Protein AF-A0A8T1SIV8-F1 (afdb_monomer_lite)

Secondary structure (DSSP, 8-state):
-HHHHHHHHHHHHHHHHHHHHHHHHHHHHT-SSHHHHHHHHHHHGGGGGSHHHHHHHTTHHHHHHHHHHHHHHHHHHHHHHHHHHHHHHSS----TT--HHHHHHHHHHHHHHHHHHHHHHHTT---GGGGSTTT-

Radius of gyration: 21.89 Å; chains: 1; bounding box: 52×27×65 Å

Structure (mmCIF, N/CA/C/O backbone):
data_AF-A0A8T1SIV8-F1
#
_entry.id   AF-A0A8T1SIV8-F1
#
loop_
_atom_site.group_PDB
_atom_site.id
_atom_site.type_symbol
_atom_site.label_atom_id
_atom_site.label_alt_id
_atom_site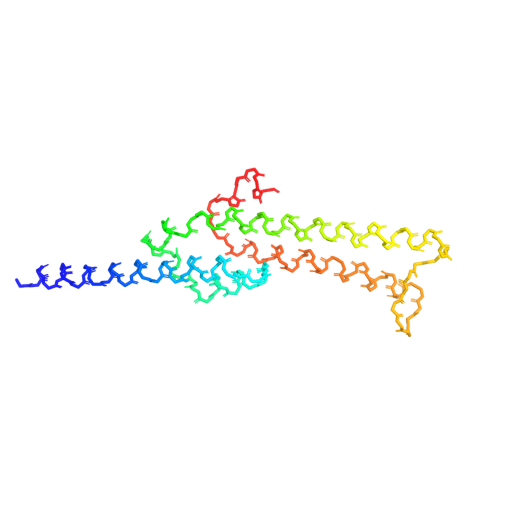.label_comp_id
_atom_site.label_asym_id
_atom_site.label_entity_id
_atom_site.label_seq_id
_atom_site.pdbx_PDB_ins_code
_atom_site.Cartn_x
_atom_site.Cartn_y
_atom_site.Cartn_z
_atom_site.occupancy
_atom_site.B_iso_or_equiv
_atom_site.auth_seq_id
_atom_site.auth_comp_id
_atom_site.auth_asym_id
_atom_site.auth_atom_id
_atom_site.pdbx_PDB_model_num
ATOM 1 N N . GLU A 1 1 ? -29.180 -7.607 36.570 1.00 86.19 1 GLU A N 1
ATOM 2 C CA . GLU A 1 1 ? -28.070 -8.563 36.382 1.00 86.19 1 GLU A CA 1
ATOM 3 C C . GLU A 1 1 ? -27.620 -8.556 34.926 1.00 86.19 1 GLU A C 1
ATOM 5 O O . GLU A 1 1 ? -26.661 -7.860 34.646 1.00 86.19 1 GLU A O 1
ATOM 10 N N . PHE A 1 2 ? -28.401 -9.100 33.982 1.00 95.25 2 PHE A N 1
ATOM 11 C CA . PHE A 1 2 ? -28.050 -9.104 32.548 1.00 95.25 2 PHE A CA 1
ATOM 12 C C . PHE A 1 2 ? -27.631 -7.742 31.962 1.00 95.25 2 PHE A C 1
ATOM 14 O O . PHE A 1 2 ? -26.636 -7.663 31.253 1.00 95.25 2 PHE A O 1
ATOM 21 N N . GLU A 1 3 ? -28.362 -6.658 32.249 1.00 96.12 3 GLU A N 1
ATOM 22 C CA . GLU A 1 3 ? -28.010 -5.320 31.738 1.00 96.12 3 GLU A CA 1
ATOM 23 C C . GLU A 1 3 ? -26.652 -4.826 32.251 1.00 96.12 3 GLU A C 1
ATOM 25 O O . GLU A 1 3 ? -25.902 -4.191 31.510 1.00 96.12 3 GLU A O 1
ATOM 30 N N . HIS A 1 4 ? -26.330 -5.147 33.506 1.00 95.88 4 HIS A N 1
ATOM 31 C CA . HIS A 1 4 ? -25.056 -4.792 34.118 1.00 95.88 4 HIS A CA 1
ATOM 32 C C . HIS A 1 4 ? -23.923 -5.608 33.492 1.00 95.88 4 HIS A C 1
ATOM 34 O O . HIS A 1 4 ? -22.968 -5.023 32.989 1.00 95.88 4 HIS A O 1
ATOM 40 N N . ASP A 1 5 ? -24.089 -6.928 33.391 1.00 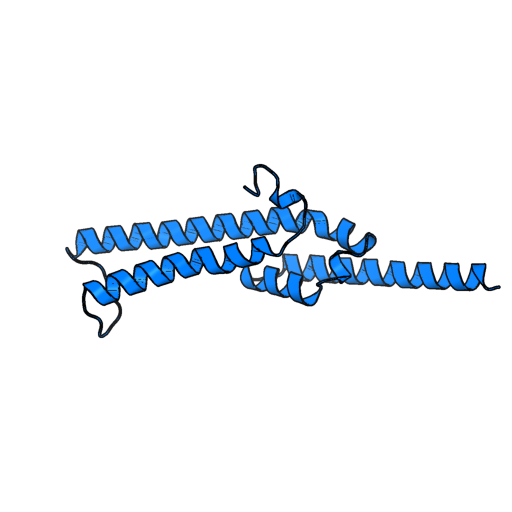97.12 5 ASP A N 1
ATOM 41 C CA . ASP A 1 5 ? -23.094 -7.811 32.774 1.00 97.12 5 ASP A CA 1
ATOM 42 C C . ASP A 1 5 ? -22.857 -7.462 31.296 1.00 97.12 5 ASP A C 1
ATOM 44 O O . ASP A 1 5 ? -21.722 -7.459 30.813 1.00 97.12 5 ASP A O 1
ATOM 48 N N . ALA A 1 6 ? -23.922 -7.116 30.565 1.00 97.06 6 ALA A N 1
ATOM 49 C CA . ALA A 1 6 ? -23.838 -6.678 29.176 1.00 97.06 6 ALA A CA 1
ATOM 50 C C . ALA A 1 6 ? -23.108 -5.334 29.036 1.00 97.06 6 ALA A C 1
ATOM 52 O O . ALA A 1 6 ? -22.351 -5.148 28.080 1.00 97.06 6 ALA A O 1
ATOM 53 N N . SER A 1 7 ? -23.321 -4.400 29.967 1.00 96.75 7 SER A N 1
ATOM 54 C CA . SER A 1 7 ? -22.591 -3.129 30.013 1.00 96.75 7 SER A CA 1
ATOM 55 C C . SER A 1 7 ? -21.102 -3.355 30.280 1.00 96.75 7 SER A C 1
ATOM 57 O O . SER A 1 7 ? -20.260 -2.854 29.534 1.00 96.75 7 SER A O 1
ATOM 59 N N . ASP A 1 8 ? -20.772 -4.168 31.281 1.00 97.62 8 ASP A N 1
ATOM 60 C CA . ASP A 1 8 ? -19.393 -4.490 31.650 1.00 97.62 8 ASP A CA 1
ATOM 61 C C . ASP A 1 8 ? -18.654 -5.207 30.512 1.00 97.62 8 ASP A C 1
ATOM 63 O O . ASP A 1 8 ? -17.488 -4.921 30.225 1.00 97.62 8 ASP A O 1
ATOM 67 N N . PHE A 1 9 ? -19.334 -6.123 29.816 1.00 97.62 9 PHE A N 1
ATOM 68 C CA . PHE A 1 9 ? -18.790 -6.776 28.630 1.00 97.62 9 PHE A CA 1
ATOM 69 C C . PHE A 1 9 ? -18.515 -5.770 27.507 1.00 97.62 9 PHE A C 1
ATOM 71 O O . PHE A 1 9 ? -17.412 -5.761 26.959 1.00 97.62 9 PHE A O 1
ATOM 78 N N . LYS A 1 10 ? -19.474 -4.889 27.189 1.00 96.00 10 LYS A N 1
ATOM 79 C CA . LYS A 1 10 ? -19.292 -3.847 26.164 1.00 96.00 10 LYS A CA 1
ATOM 80 C C . LYS A 1 10 ? -18.107 -2.942 26.482 1.00 96.00 10 LYS A C 1
ATOM 82 O O . LYS A 1 10 ? -17.305 -2.678 25.592 1.00 96.00 10 LYS A O 1
ATOM 87 N N . GLN A 1 11 ? -17.951 -2.537 27.741 1.00 96.69 11 GLN A N 1
ATOM 88 C CA . GLN A 1 11 ? -16.827 -1.708 28.168 1.00 96.69 11 GLN A CA 1
ATOM 89 C C . GLN A 1 11 ? -15.478 -2.411 27.951 1.00 96.69 11 GLN A C 1
ATOM 91 O O . GLN A 1 11 ? -14.536 -1.794 27.456 1.00 96.69 11 GLN A O 1
ATOM 96 N N . LYS A 1 12 ? -15.384 -3.710 28.266 1.00 97.38 12 LYS A N 1
ATOM 97 C CA . LYS A 1 12 ? -14.169 -4.509 28.023 1.00 97.38 12 LYS A CA 1
ATOM 98 C C . LYS A 1 12 ? -13.870 -4.680 26.534 1.00 97.38 12 LYS A C 1
ATOM 100 O O . LYS A 1 12 ? -12.711 -4.623 26.131 1.00 97.38 12 LYS A O 1
ATOM 105 N N . VAL A 1 13 ? -14.902 -4.890 25.717 1.00 96.56 13 VAL A N 1
ATOM 106 C CA . VAL A 1 13 ? -14.758 -4.993 24.258 1.00 96.56 13 VAL A CA 1
ATOM 107 C C . VAL A 1 13 ? -14.267 -3.674 23.666 1.00 96.56 13 VAL A C 1
ATOM 109 O O . VAL A 1 13 ? -13.353 -3.680 22.847 1.00 96.56 13 VAL A O 1
ATOM 112 N N . GLU A 1 14 ? -14.824 -2.548 24.107 1.00 96.19 14 GLU A N 1
ATOM 113 C CA . GLU A 1 14 ? -14.409 -1.224 23.648 1.00 96.19 14 GLU A CA 1
ATOM 114 C C . GLU A 1 14 ? -12.965 -0.894 24.055 1.00 96.19 14 GLU A C 1
ATOM 116 O O . GLU A 1 14 ? -12.204 -0.375 23.241 1.00 96.19 14 GLU A O 1
ATOM 121 N N . ASP A 1 15 ? -12.548 -1.236 25.279 1.00 97.25 15 ASP A N 1
ATOM 122 C CA . ASP A 1 15 ? -11.147 -1.095 25.702 1.00 97.25 15 ASP A CA 1
ATOM 123 C C . ASP A 1 15 ? -10.195 -1.897 24.800 1.00 97.25 15 ASP A C 1
ATOM 125 O O . ASP A 1 15 ? -9.169 -1.386 24.343 1.00 97.25 15 ASP A O 1
ATOM 129 N N . MET A 1 16 ? -10.567 -3.136 24.471 1.00 96.69 16 MET A N 1
ATOM 130 C CA . MET A 1 16 ? -9.785 -3.978 23.569 1.00 96.69 16 MET A CA 1
ATOM 131 C C . MET A 1 16 ? -9.708 -3.396 22.152 1.00 96.69 16 MET A C 1
ATOM 133 O O . MET A 1 16 ? -8.634 -3.418 21.551 1.00 96.69 16 MET A O 1
ATOM 137 N N . ASP A 1 17 ? -10.796 -2.818 21.645 1.00 97.00 17 ASP A N 1
ATOM 138 C CA . ASP A 1 17 ? -10.810 -2.147 20.342 1.00 97.00 17 ASP A CA 1
ATOM 139 C C . ASP A 1 17 ? -9.890 -0.934 20.311 1.00 97.00 17 ASP A C 1
ATOM 141 O O . ASP A 1 17 ? -9.126 -0.775 19.362 1.00 97.00 17 ASP A O 1
ATOM 145 N N . ARG A 1 18 ? -9.888 -0.112 21.365 1.00 96.50 18 ARG A N 1
ATOM 146 C CA . ARG A 1 18 ? -8.951 1.017 21.464 1.00 96.50 18 ARG A CA 1
ATOM 147 C C . ARG A 1 18 ? -7.505 0.535 21.440 1.00 96.50 18 ARG A C 1
ATOM 149 O O . ARG A 1 18 ? -6.678 1.119 20.748 1.00 96.50 18 ARG A O 1
ATOM 156 N N . ARG A 1 19 ? -7.197 -0.552 22.153 1.00 97.19 19 ARG A N 1
ATOM 157 C CA . ARG A 1 19 ? -5.850 -1.143 22.161 1.00 97.19 19 ARG A CA 1
ATOM 158 C C . ARG A 1 19 ? -5.450 -1.669 20.783 1.00 97.19 19 ARG A C 1
ATOM 160 O O . ARG A 1 19 ? -4.319 -1.439 20.368 1.00 97.19 19 ARG A O 1
ATOM 167 N N . LEU A 1 20 ? -6.362 -2.332 20.070 1.00 96.81 20 LEU A N 1
ATOM 168 C CA . LEU A 1 20 ? -6.133 -2.778 18.692 1.00 96.81 20 LEU A CA 1
ATOM 169 C C . LEU A 1 20 ? -5.927 -1.599 17.736 1.00 96.81 20 LEU A C 1
ATOM 171 O O . LEU A 1 20 ? -5.004 -1.647 16.929 1.00 96.81 20 LEU A O 1
ATOM 175 N N . GLY A 1 21 ? -6.721 -0.533 17.866 1.00 95.94 21 GLY A N 1
ATOM 176 C CA . GLY A 1 21 ? -6.544 0.707 17.107 1.00 95.94 21 GLY A CA 1
ATOM 177 C C . GLY A 1 21 ? -5.162 1.322 17.323 1.00 95.94 21 GLY A C 1
ATOM 178 O O . GLY A 1 21 ? -4.464 1.618 16.360 1.00 95.94 21 GLY A O 1
ATOM 179 N N . THR A 1 22 ? -4.698 1.410 18.573 1.00 96.00 22 THR A N 1
ATOM 180 C CA . THR A 1 22 ? -3.341 1.892 18.883 1.00 96.00 22 THR A CA 1
ATOM 181 C C . THR A 1 22 ? -2.255 1.020 18.253 1.00 96.00 22 THR A C 1
ATOM 183 O O . THR A 1 22 ? -1.304 1.552 17.682 1.00 96.00 22 THR A O 1
ATOM 186 N N . ILE A 1 23 ? -2.390 -0.311 18.326 1.00 96.50 23 ILE A N 1
ATOM 187 C CA . ILE A 1 23 ? -1.434 -1.245 17.711 1.00 96.50 23 ILE A CA 1
ATOM 188 C C . ILE A 1 23 ? -1.403 -1.057 16.193 1.00 96.50 23 ILE A C 1
ATOM 190 O O . ILE A 1 23 ? -0.318 -1.006 15.618 1.00 96.50 23 ILE A O 1
ATOM 194 N N . PHE A 1 24 ? -2.568 -0.929 15.552 1.00 96.50 24 PHE A N 1
ATOM 195 C CA . PHE A 1 24 ? -2.644 -0.652 14.120 1.00 96.50 24 PHE A CA 1
ATOM 196 C C . PHE A 1 24 ? -1.933 0.649 13.777 1.00 96.50 24 PHE A C 1
ATOM 198 O O . PHE A 1 24 ? -1.068 0.660 12.907 1.00 96.50 24 PHE A O 1
ATOM 205 N N . SER A 1 25 ? -2.281 1.738 14.465 1.00 95.38 25 SER A N 1
ATOM 206 C CA . SER A 1 25 ? -1.744 3.060 14.161 1.00 95.38 25 SER A CA 1
ATOM 207 C C . SER A 1 25 ? -0.228 3.092 14.313 1.00 95.38 25 SER A C 1
ATOM 209 O O . SER A 1 25 ? 0.442 3.618 13.431 1.00 95.38 25 SER A O 1
ATOM 211 N N . GLN A 1 26 ? 0.314 2.459 15.358 1.00 96.06 26 GLN A N 1
ATOM 212 C CA . GLN A 1 26 ? 1.757 2.326 15.533 1.00 96.06 26 GLN A CA 1
ATOM 213 C C . GLN A 1 26 ? 2.393 1.477 14.422 1.00 96.06 26 GLN A C 1
ATOM 215 O O . GLN A 1 26 ? 3.363 1.903 13.804 1.00 96.06 26 GLN A O 1
ATOM 220 N N . ALA A 1 27 ? 1.836 0.301 14.123 1.00 96.44 27 ALA A N 1
ATOM 221 C CA . ALA A 1 27 ? 2.372 -0.568 13.076 1.00 96.44 27 ALA A CA 1
ATOM 222 C C . ALA A 1 27 ? 2.336 0.099 11.690 1.00 96.44 27 ALA A C 1
ATOM 224 O O . ALA A 1 27 ? 3.252 -0.087 10.892 1.00 96.44 27 ALA A O 1
ATOM 225 N N . PHE A 1 28 ? 1.292 0.882 11.409 1.00 96.50 28 PHE A N 1
ATOM 226 C CA . PHE A 1 28 ? 1.166 1.658 10.181 1.00 96.50 28 PHE A CA 1
ATOM 227 C C . PHE A 1 28 ? 2.223 2.763 10.110 1.00 96.50 28 PHE A C 1
ATOM 229 O O . PHE A 1 28 ? 2.839 2.956 9.065 1.00 96.50 28 PHE A O 1
ATOM 236 N N . ASP A 1 29 ? 2.457 3.474 11.216 1.00 94.62 29 ASP A N 1
ATOM 237 C CA . ASP A 1 29 ? 3.481 4.520 11.289 1.00 94.62 29 ASP A CA 1
ATOM 238 C C . ASP A 1 29 ? 4.896 3.967 11.085 1.00 94.62 29 ASP A C 1
ATOM 240 O O . ASP A 1 29 ? 5.718 4.631 10.448 1.00 94.62 29 ASP A O 1
ATOM 244 N N . ASP A 1 30 ? 5.144 2.751 11.573 1.00 95.56 30 ASP A N 1
ATOM 245 C CA . ASP A 1 30 ? 6.415 2.029 11.464 1.00 95.56 30 ASP A CA 1
ATOM 246 C C . ASP A 1 30 ? 6.565 1.259 10.131 1.00 95.56 30 ASP A C 1
ATOM 248 O O . ASP A 1 30 ? 7.588 0.609 9.889 1.00 95.56 30 ASP A O 1
ATOM 252 N N . ALA A 1 31 ? 5.566 1.301 9.240 1.00 95.12 31 ALA A N 1
ATOM 253 C CA . ALA A 1 31 ? 5.593 0.556 7.987 1.00 95.12 31 ALA A CA 1
ATOM 254 C C . ALA A 1 31 ? 6.716 1.051 7.056 1.00 95.12 31 ALA A C 1
ATOM 256 O O . ALA A 1 31 ? 6.773 2.217 6.665 1.00 95.12 31 ALA A O 1
ATOM 257 N N . ALA A 1 32 ? 7.577 0.129 6.611 1.00 90.06 32 ALA A N 1
ATOM 258 C CA . ALA A 1 32 ? 8.733 0.446 5.765 1.00 90.06 32 ALA A CA 1
ATOM 259 C C . ALA A 1 32 ? 8.366 0.983 4.364 1.00 90.06 32 ALA A C 1
ATOM 261 O O . ALA A 1 32 ? 9.204 1.563 3.676 1.00 90.06 32 ALA A O 1
ATOM 262 N N . GLY A 1 33 ? 7.127 0.778 3.917 1.00 91.56 33 GLY A N 1
ATOM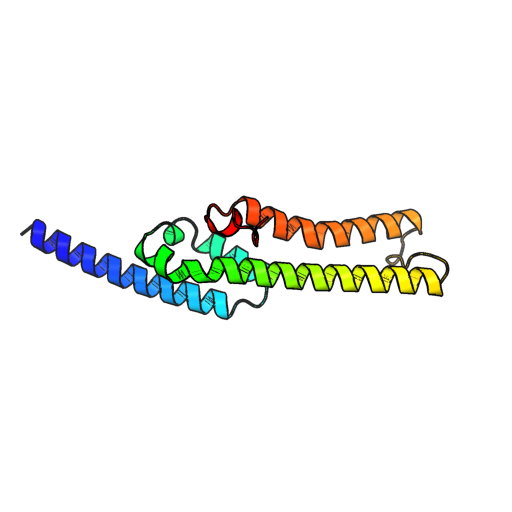 263 C CA . GLY A 1 33 ? 6.657 1.215 2.610 1.00 91.56 33 GLY A CA 1
ATOM 264 C C . GLY A 1 33 ? 5.213 0.811 2.345 1.00 91.56 33 GLY A C 1
ATOM 265 O O . GLY A 1 33 ? 4.562 0.175 3.177 1.00 91.56 33 GLY A O 1
ATOM 266 N N . LEU A 1 34 ? 4.731 1.171 1.159 1.00 93.25 34 LEU A N 1
ATOM 267 C CA . LEU A 1 34 ? 3.328 1.045 0.782 1.00 93.25 34 LEU A CA 1
ATOM 268 C C . LEU A 1 34 ? 2.826 -0.410 0.813 1.00 93.25 34 LEU A C 1
ATOM 270 O O . LEU A 1 34 ? 1.737 -0.683 1.307 1.00 93.25 34 LEU A O 1
ATOM 274 N N . GLU A 1 35 ? 3.650 -1.367 0.380 1.00 91.75 35 GLU A N 1
ATOM 275 C CA . GLU A 1 35 ? 3.309 -2.795 0.434 1.00 91.75 35 GLU A CA 1
ATOM 276 C C . GLU A 1 35 ? 3.053 -3.287 1.871 1.00 91.75 35 GLU A C 1
ATOM 278 O O . GLU A 1 35 ? 2.125 -4.058 2.110 1.00 91.75 35 GLU A O 1
ATOM 283 N N . HIS A 1 36 ? 3.851 -2.833 2.844 1.00 94.31 36 HIS A N 1
ATOM 284 C CA . HIS A 1 36 ? 3.675 -3.218 4.248 1.00 94.31 36 HIS A CA 1
ATOM 285 C C . HIS A 1 36 ? 2.417 -2.584 4.842 1.00 94.31 36 HIS A C 1
ATOM 287 O O . HIS A 1 36 ? 1.686 -3.253 5.569 1.00 94.31 36 HIS A O 1
ATOM 293 N N . ALA A 1 37 ? 2.134 -1.329 4.485 1.00 95.50 37 ALA A N 1
ATOM 294 C CA . ALA A 1 37 ? 0.911 -0.649 4.891 1.00 95.50 37 ALA A CA 1
ATOM 295 C C . ALA A 1 37 ? -0.342 -1.376 4.367 1.00 95.50 37 ALA A C 1
ATOM 297 O O . ALA A 1 37 ? -1.274 -1.610 5.134 1.00 95.50 37 ALA A O 1
ATOM 298 N N . PHE A 1 38 ? -0.343 -1.828 3.106 1.00 94.00 38 PHE A N 1
ATOM 299 C CA . PHE A 1 38 ? -1.438 -2.645 2.567 1.00 94.00 38 PHE A CA 1
ATOM 300 C C . PHE A 1 38 ? -1.590 -3.987 3.280 1.00 94.00 38 PHE A C 1
ATOM 302 O O . PHE A 1 38 ? -2.697 -4.340 3.670 1.00 94.00 38 PHE A O 1
ATOM 309 N N . LYS A 1 39 ? -0.490 -4.701 3.543 1.00 94.19 39 LYS A N 1
ATOM 310 C CA . LYS A 1 39 ? -0.551 -5.959 4.306 1.00 94.19 39 LYS A CA 1
ATOM 311 C C . LYS A 1 39 ? -1.147 -5.758 5.698 1.00 94.19 39 LYS A C 1
ATOM 313 O O . LYS A 1 39 ? -1.877 -6.621 6.170 1.00 94.19 39 LYS A O 1
ATOM 318 N N . LEU A 1 40 ? -0.857 -4.638 6.364 1.00 95.25 40 LEU A N 1
ATOM 319 C CA . LEU A 1 40 ? -1.472 -4.312 7.655 1.00 95.25 40 LEU A CA 1
ATOM 320 C C . LEU A 1 40 ? -2.981 -4.087 7.531 1.00 95.25 40 LEU A C 1
ATOM 322 O O . LEU A 1 40 ? -3.727 -4.581 8.376 1.00 95.25 40 LEU A O 1
ATOM 326 N N . LEU A 1 41 ? -3.425 -3.388 6.482 1.00 94.12 41 LEU A N 1
ATOM 327 C CA . LEU A 1 41 ? -4.851 -3.232 6.185 1.00 94.12 41 LEU A CA 1
ATOM 328 C C . LEU A 1 41 ? -5.521 -4.596 5.969 1.00 94.12 41 LEU A C 1
ATOM 330 O O . LEU A 1 41 ? -6.564 -4.849 6.565 1.00 94.12 41 LEU A O 1
ATOM 334 N N . ASP A 1 42 ? -4.887 -5.498 5.217 1.00 93.00 42 ASP A N 1
ATOM 335 C CA . ASP A 1 42 ? -5.401 -6.851 4.968 1.00 93.00 42 ASP A CA 1
ATOM 336 C C . ASP A 1 42 ? -5.456 -7.707 6.245 1.00 93.00 42 ASP A C 1
ATOM 338 O O . ASP A 1 42 ? -6.433 -8.419 6.476 1.00 93.00 42 ASP A O 1
ATOM 342 N N . ILE A 1 43 ? -4.426 -7.632 7.099 1.00 94.69 43 ILE A N 1
ATOM 343 C CA . ILE A 1 43 ? -4.358 -8.378 8.368 1.00 94.69 43 ILE A CA 1
ATOM 344 C C . ILE A 1 43 ? -5.467 -7.934 9.325 1.00 94.69 43 ILE A C 1
ATOM 346 O O . ILE A 1 43 ? -6.080 -8.775 9.984 1.00 94.69 43 ILE A O 1
ATOM 350 N N . PHE A 1 44 ? -5.717 -6.626 9.428 1.00 94.44 44 PHE A N 1
ATOM 351 C CA . PHE A 1 44 ? -6.780 -6.116 10.291 1.00 94.44 44 PHE A CA 1
ATOM 352 C C . PHE A 1 44 ? -8.166 -6.335 9.677 1.00 94.44 44 PHE A C 1
ATOM 354 O O . PHE A 1 44 ? -9.107 -6.648 10.411 1.00 94.44 44 PHE A O 1
ATOM 361 N N . GLY A 1 45 ? -8.299 -6.218 8.354 1.00 92.56 45 GLY A N 1
ATOM 362 C CA . GLY A 1 45 ? -9.514 -6.523 7.604 1.00 92.56 45 GLY A CA 1
ATOM 363 C C . GLY A 1 45 ? -10.766 -5.916 8.243 1.00 92.56 45 GLY A C 1
ATOM 364 O O . GLY A 1 45 ? -10.819 -4.721 8.532 1.00 92.56 45 GLY A O 1
ATOM 365 N N . SER A 1 46 ? -11.752 -6.767 8.545 1.00 92.56 46 SER A N 1
ATOM 366 C CA . SER A 1 46 ? -13.029 -6.360 9.163 1.00 92.56 46 SER A CA 1
ATOM 367 C C . SER A 1 46 ? -12.906 -5.659 10.527 1.00 92.56 46 SER A C 1
ATOM 369 O O . SER A 1 46 ? -13.845 -4.993 10.958 1.00 92.56 46 SER A O 1
ATOM 371 N N . LEU A 1 47 ? -11.762 -5.743 11.223 1.00 94.38 47 LEU A N 1
ATOM 372 C CA . LEU A 1 47 ? -11.551 -4.977 12.457 1.00 94.38 47 LEU A CA 1
ATOM 373 C C . LEU A 1 47 ? -11.577 -3.467 12.195 1.00 94.38 47 LEU A C 1
ATOM 375 O O . LEU A 1 47 ? -12.026 -2.717 13.057 1.00 94.38 47 LEU A O 1
ATOM 379 N N . LEU A 1 48 ? -11.154 -3.029 11.005 1.00 93.12 48 LEU A N 1
ATOM 380 C CA . LEU A 1 48 ? -11.169 -1.620 10.602 1.00 93.12 48 LEU A CA 1
ATOM 381 C C . LEU A 1 48 ? -12.585 -1.081 10.367 1.00 93.12 48 LEU A C 1
ATOM 383 O O . LEU A 1 48 ? -12.767 0.130 10.328 1.00 93.12 48 LEU A O 1
ATOM 387 N N . GLU A 1 49 ? -13.590 -1.954 10.252 1.00 91.19 49 GLU A N 1
ATOM 388 C CA . GLU A 1 49 ? -15.002 -1.566 10.141 1.00 91.19 49 GLU A CA 1
ATOM 389 C C . GLU A 1 49 ? -15.631 -1.285 11.516 1.00 91.19 49 GLU A C 1
ATOM 391 O O . GLU A 1 49 ? -16.714 -0.704 11.614 1.00 91.19 49 GLU A O 1
ATOM 396 N N . ARG A 1 50 ? -14.963 -1.679 12.611 1.00 94.81 50 ARG A N 1
ATOM 397 C CA . ARG A 1 50 ? -15.470 -1.460 13.970 1.00 94.81 50 ARG A CA 1
ATOM 398 C C . ARG A 1 50 ? -15.344 0.026 14.321 1.00 94.81 50 ARG A C 1
ATOM 400 O O . ARG A 1 50 ? -14.237 0.556 14.234 1.00 94.81 50 ARG A O 1
ATOM 407 N N . PRO A 1 51 ? -16.411 0.704 14.789 1.00 93.88 51 PRO A N 1
ATOM 408 C CA . PRO A 1 51 ? -16.447 2.170 14.881 1.00 93.88 51 PRO A CA 1
ATOM 409 C C . PRO A 1 51 ? -15.287 2.808 15.655 1.00 93.88 51 PRO A C 1
ATOM 411 O O . PRO A 1 51 ? -14.750 3.832 15.246 1.00 93.88 51 PRO A O 1
ATOM 414 N N . VAL A 1 52 ? -14.886 2.187 16.767 1.00 94.94 52 VAL A N 1
ATOM 415 C CA . VAL A 1 52 ? -13.809 2.680 17.639 1.00 94.94 52 VAL A CA 1
ATOM 416 C C . VAL A 1 52 ? -12.455 2.617 16.933 1.00 94.94 52 VAL A C 1
ATOM 418 O O . VAL A 1 52 ? -11.672 3.560 17.017 1.00 94.94 52 VAL A O 1
ATOM 421 N N . ILE A 1 53 ? -12.200 1.527 16.204 1.00 95.31 53 ILE A N 1
ATOM 422 C CA . ILE A 1 53 ? -10.968 1.338 15.438 1.00 95.31 53 ILE A CA 1
ATOM 423 C C . ILE A 1 53 ? -10.989 2.267 14.224 1.00 95.31 53 ILE A C 1
ATOM 425 O O . ILE A 1 53 ? -10.069 3.062 14.070 1.00 95.31 53 ILE A O 1
ATOM 429 N N . ALA A 1 54 ? -12.073 2.258 13.444 1.00 92.94 54 ALA A N 1
ATOM 430 C CA . ALA A 1 54 ? -12.250 3.099 12.261 1.00 92.94 54 ALA A CA 1
ATOM 431 C C . ALA A 1 54 ? -11.970 4.586 12.543 1.00 92.94 54 ALA A C 1
ATOM 433 O O . ALA A 1 54 ? -11.258 5.246 11.785 1.00 92.94 54 ALA A O 1
ATOM 434 N N . ALA A 1 55 ? -12.484 5.103 13.665 1.00 92.19 55 ALA A N 1
ATOM 435 C CA . ALA A 1 55 ? -12.246 6.479 14.090 1.00 92.19 55 ALA A CA 1
ATOM 436 C C . ALA A 1 55 ? -10.761 6.758 14.381 1.00 92.19 55 ALA A C 1
ATOM 438 O O . ALA A 1 55 ? -10.266 7.832 14.055 1.00 92.19 55 ALA A O 1
ATOM 439 N N . SER A 1 56 ? -10.048 5.792 14.969 1.00 91.06 56 SER A N 1
ATOM 440 C CA . SER A 1 56 ? -8.625 5.920 15.315 1.00 91.06 56 SER A CA 1
ATOM 441 C C . SER A 1 56 ? -7.662 5.746 14.136 1.00 91.06 56 SER A C 1
ATOM 443 O O . SER A 1 56 ? -6.504 6.138 14.247 1.00 91.06 56 SER A O 1
ATOM 445 N N . THR A 1 57 ? -8.122 5.153 13.030 1.00 90.88 57 THR A N 1
ATOM 446 C CA . THR A 1 57 ? -7.293 4.838 11.856 1.00 90.88 57 THR A CA 1
ATOM 447 C C . THR A 1 57 ? -7.618 5.701 10.639 1.00 90.88 57 THR A C 1
ATOM 449 O O . THR A 1 57 ? -6.953 5.586 9.610 1.00 90.88 57 THR A O 1
ATOM 452 N N . SER A 1 58 ? -8.659 6.536 10.708 1.00 90.25 58 SER A N 1
ATOM 453 C CA . SER A 1 58 ? -9.174 7.286 9.552 1.00 90.25 58 SER A CA 1
ATOM 454 C C . SER A 1 58 ? -8.130 8.215 8.917 1.00 90.25 58 SER A C 1
ATOM 456 O O . SER A 1 58 ? -8.071 8.353 7.695 1.00 90.25 58 SER A O 1
ATOM 458 N N . ASP A 1 59 ? -7.248 8.800 9.726 1.00 91.31 59 ASP A N 1
ATOM 459 C CA . ASP A 1 59 ? -6.181 9.701 9.286 1.00 91.31 59 ASP A CA 1
ATOM 460 C C . ASP A 1 59 ? -5.017 8.978 8.579 1.00 91.31 59 ASP A C 1
ATOM 462 O O . ASP A 1 59 ? -4.180 9.618 7.938 1.00 91.31 59 ASP A O 1
ATOM 466 N N . ARG A 1 60 ? -4.970 7.641 8.640 1.00 92.75 60 ARG A N 1
ATOM 467 C CA . ARG A 1 60 ? -3.937 6.835 7.977 1.00 92.75 60 ARG A CA 1
ATOM 468 C C . ARG A 1 60 ? -4.192 6.650 6.486 1.00 92.75 60 ARG A C 1
ATOM 470 O O . ARG A 1 60 ? -3.235 6.540 5.723 1.00 92.75 60 ARG A O 1
ATOM 477 N N . TYR A 1 61 ? -5.447 6.693 6.039 1.00 92.19 61 TYR A N 1
ATOM 478 C CA . TYR A 1 61 ? -5.760 6.552 4.616 1.00 92.19 61 TYR A CA 1
ATOM 479 C C . TYR A 1 61 ? -5.235 7.715 3.751 1.00 92.19 61 TYR A C 1
ATOM 481 O O . TYR A 1 61 ? -4.610 7.433 2.731 1.00 92.19 61 TYR A O 1
ATOM 489 N N . PRO A 1 62 ? -5.363 9.002 4.141 1.00 92.00 62 PRO A N 1
ATOM 490 C CA . PRO A 1 62 ? -4.672 10.090 3.442 1.00 92.00 62 PRO A CA 1
ATOM 491 C C . PRO A 1 62 ? -3.155 9.890 3.379 1.00 92.00 62 PRO A C 1
ATOM 493 O O . PRO A 1 62 ? -2.530 10.134 2.351 1.00 92.00 62 PRO A O 1
ATOM 496 N N . ARG A 1 63 ? -2.549 9.378 4.457 1.00 92.94 63 ARG A N 1
ATOM 497 C CA . ARG A 1 63 ? -1.110 9.101 4.477 1.00 92.94 63 ARG A CA 1
ATOM 498 C C . ARG A 1 63 ? -0.722 7.957 3.541 1.00 92.94 63 ARG A C 1
ATOM 500 O O . ARG A 1 63 ? 0.340 8.024 2.930 1.00 92.94 63 ARG A O 1
ATOM 507 N N . LEU A 1 64 ? -1.586 6.956 3.372 1.00 93.75 64 LEU A N 1
ATOM 508 C CA . LEU A 1 64 ? -1.421 5.896 2.375 1.00 93.75 64 LEU A CA 1
ATOM 509 C C . LEU A 1 64 ? -1.371 6.467 0.949 1.00 93.75 64 LEU A C 1
ATOM 511 O O . LEU A 1 64 ? -0.523 6.057 0.159 1.00 93.75 64 LEU A O 1
ATOM 515 N N . ILE A 1 65 ? -2.227 7.449 0.643 1.00 92.75 65 ILE A N 1
ATOM 516 C CA . ILE A 1 65 ? -2.217 8.163 -0.644 1.00 92.75 65 ILE A CA 1
ATOM 517 C C . ILE A 1 65 ? -0.883 8.895 -0.827 1.00 92.75 65 ILE A C 1
ATOM 519 O O . ILE A 1 65 ? -0.234 8.726 -1.853 1.00 92.75 65 ILE A O 1
ATOM 523 N N . THR A 1 66 ? -0.412 9.631 0.186 1.00 93.00 66 THR A N 1
ATOM 524 C CA . THR A 1 66 ? 0.895 10.313 0.128 1.00 93.00 66 THR A CA 1
ATOM 525 C C . THR A 1 66 ? 2.064 9.340 -0.065 1.00 93.00 66 THR A C 1
ATOM 527 O O . THR A 1 66 ? 3.022 9.647 -0.770 1.00 93.00 66 THR A O 1
ATOM 530 N N . MET A 1 67 ? 2.009 8.152 0.545 1.00 94.44 67 MET A N 1
ATOM 531 C CA . MET A 1 67 ? 3.023 7.115 0.324 1.00 94.44 67 MET A CA 1
ATOM 532 C C . MET A 1 67 ? 3.027 6.633 -1.130 1.00 94.44 67 MET A C 1
ATOM 534 O O . MET A 1 67 ? 4.101 6.433 -1.690 1.00 94.44 67 MET A O 1
ATOM 538 N N . PHE A 1 68 ? 1.851 6.477 -1.743 1.00 95.19 68 PHE A N 1
ATOM 539 C CA . PHE A 1 68 ? 1.741 6.098 -3.150 1.00 95.19 68 PHE A CA 1
ATOM 540 C C . PHE A 1 68 ? 2.192 7.203 -4.103 1.00 95.19 68 PHE A C 1
ATOM 542 O O . PHE A 1 68 ? 2.897 6.906 -5.061 1.00 95.19 68 PHE A O 1
ATOM 549 N N . ASP A 1 69 ? 1.866 8.461 -3.814 1.00 94.19 69 ASP A N 1
ATOM 550 C CA . ASP A 1 69 ? 2.345 9.621 -4.576 1.00 94.19 69 ASP A CA 1
ATOM 551 C C . ASP A 1 69 ? 3.882 9.648 -4.654 1.00 94.19 69 ASP A C 1
ATOM 553 O O . ASP A 1 69 ? 4.464 9.721 -5.736 1.00 94.19 69 ASP A O 1
ATOM 557 N N . ARG A 1 70 ? 4.559 9.419 -3.522 1.00 94.69 70 ARG A N 1
ATOM 558 C CA . ARG A 1 70 ? 6.022 9.278 -3.495 1.00 94.69 70 ARG A CA 1
ATOM 559 C C . ARG A 1 70 ? 6.518 8.101 -4.346 1.00 94.69 70 ARG A C 1
ATOM 561 O O . ARG A 1 70 ? 7.520 8.227 -5.047 1.00 94.69 70 ARG A O 1
ATOM 568 N N . ASP A 1 71 ? 5.838 6.957 -4.302 1.00 95.06 71 ASP A N 1
ATOM 569 C CA . ASP A 1 71 ? 6.212 5.795 -5.118 1.00 95.06 71 ASP A CA 1
ATOM 570 C C . A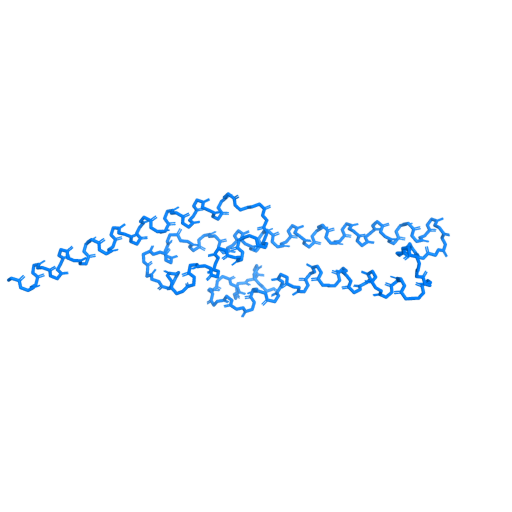SP A 1 71 ? 6.026 6.071 -6.633 1.00 95.06 71 ASP A C 1
ATOM 572 O O . ASP A 1 71 ? 6.772 5.522 -7.457 1.00 95.06 71 ASP A O 1
ATOM 576 N N . LEU A 1 72 ? 5.081 6.944 -7.018 1.00 96.00 72 LEU A N 1
ATOM 577 C CA . LEU A 1 72 ? 4.914 7.432 -8.395 1.00 96.00 72 LEU A CA 1
ATOM 578 C C . LEU A 1 72 ? 6.045 8.379 -8.812 1.00 96.00 72 LEU A C 1
ATOM 580 O O . LEU A 1 72 ? 6.553 8.259 -9.931 1.00 96.00 72 LEU A O 1
ATOM 584 N N . ASP A 1 73 ? 6.477 9.276 -7.926 1.00 97.38 73 ASP A N 1
ATOM 585 C CA . ASP A 1 73 ? 7.647 10.129 -8.160 1.00 97.38 73 ASP A CA 1
ATOM 586 C C . ASP A 1 73 ? 8.918 9.294 -8.382 1.00 97.38 73 ASP A C 1
ATOM 588 O O . ASP A 1 73 ? 9.670 9.534 -9.335 1.00 97.38 73 ASP A O 1
ATOM 592 N N . ASP A 1 74 ? 9.118 8.243 -7.583 1.00 96.56 74 ASP A N 1
ATOM 593 C CA . ASP A 1 74 ? 10.211 7.287 -7.780 1.00 96.56 74 ASP A CA 1
ATOM 594 C C . ASP A 1 74 ? 10.115 6.591 -9.148 1.00 96.56 74 ASP A C 1
ATOM 596 O O . ASP A 1 74 ? 11.115 6.446 -9.859 1.00 96.56 74 ASP A O 1
ATOM 600 N N . ALA A 1 75 ? 8.913 6.169 -9.558 1.00 97.56 75 ALA A N 1
ATOM 601 C CA . ALA A 1 75 ? 8.692 5.557 -10.868 1.00 97.56 75 ALA A CA 1
ATOM 602 C C . ALA A 1 75 ? 9.007 6.535 -12.018 1.00 97.56 75 ALA A C 1
ATOM 604 O O . ALA A 1 75 ? 9.648 6.159 -13.005 1.00 97.56 75 ALA A O 1
ATOM 605 N N . LYS A 1 76 ? 8.632 7.809 -11.874 1.00 98.00 76 LYS A N 1
ATOM 606 C CA . LYS A 1 76 ? 8.954 8.877 -12.829 1.00 98.00 76 LYS A CA 1
ATOM 607 C C . LYS A 1 76 ? 10.458 9.129 -12.927 1.00 98.00 76 LYS A C 1
ATOM 609 O O . LYS A 1 76 ? 10.969 9.351 -14.030 1.00 98.00 76 LYS A O 1
ATOM 614 N N . LEU A 1 77 ? 11.179 9.071 -11.809 1.00 98.19 77 LEU A N 1
ATOM 615 C CA . LEU A 1 77 ? 12.636 9.187 -11.803 1.00 98.19 77 LEU A CA 1
ATOM 616 C C . LEU A 1 77 ? 13.292 8.006 -12.532 1.00 98.19 77 LEU A C 1
ATOM 618 O O . LEU A 1 77 ? 14.169 8.217 -13.371 1.00 98.19 77 LEU A O 1
ATOM 622 N N . ILE A 1 78 ? 12.834 6.776 -12.268 1.00 97.88 78 ILE A N 1
ATOM 623 C CA . ILE A 1 78 ? 13.305 5.566 -12.963 1.00 97.88 78 ILE A CA 1
ATOM 624 C C . ILE A 1 78 ? 13.093 5.698 -14.473 1.00 97.88 78 ILE A C 1
ATOM 626 O O . ILE A 1 78 ? 14.013 5.417 -15.241 1.00 97.88 78 ILE A O 1
ATOM 630 N N . TYR A 1 79 ? 11.912 6.161 -14.890 1.00 97.62 79 TYR A N 1
ATOM 631 C CA . TYR A 1 79 ? 11.607 6.406 -16.295 1.00 97.62 79 TYR A CA 1
ATOM 632 C C . TYR A 1 79 ? 12.560 7.429 -16.912 1.00 97.62 79 TYR A C 1
ATOM 634 O O . TYR A 1 79 ? 13.200 7.156 -17.923 1.00 97.62 79 TYR A O 1
ATOM 642 N N . SER A 1 80 ? 12.688 8.593 -16.276 1.00 97.75 80 SER A N 1
ATOM 643 C CA . SER A 1 80 ? 13.487 9.703 -16.802 1.00 97.75 80 SER A CA 1
ATOM 644 C C . SER A 1 80 ? 14.955 9.311 -16.966 1.00 97.75 80 SER A C 1
ATOM 646 O O . SER A 1 80 ? 15.560 9.607 -17.994 1.00 97.75 80 SER A O 1
ATOM 648 N N . ARG A 1 81 ? 15.506 8.578 -15.989 1.00 96.88 81 ARG A N 1
ATOM 649 C CA . ARG A 1 81 ? 16.868 8.042 -16.062 1.00 96.88 81 ARG A CA 1
ATOM 650 C C . ARG A 1 81 ? 17.031 7.050 -17.212 1.00 96.88 81 ARG A C 1
ATOM 652 O O . ARG A 1 81 ? 18.018 7.129 -17.931 1.00 96.88 81 ARG A O 1
ATOM 659 N N . HIS A 1 82 ? 16.069 6.151 -17.411 1.00 95.88 82 HIS A N 1
ATOM 660 C CA . HIS A 1 82 ? 16.126 5.183 -18.507 1.00 95.88 82 HIS A CA 1
ATOM 661 C C . HIS A 1 82 ? 16.117 5.862 -19.881 1.00 95.88 82 HIS A C 1
ATOM 663 O O . HIS A 1 82 ? 16.921 5.510 -20.738 1.00 95.88 82 HIS A O 1
ATOM 669 N N . ILE A 1 83 ? 15.264 6.875 -20.067 1.00 95.62 83 ILE A N 1
ATOM 670 C CA . ILE A 1 83 ? 15.218 7.658 -21.309 1.00 95.62 83 ILE A CA 1
ATOM 671 C C . ILE A 1 83 ? 16.532 8.412 -21.539 1.00 95.62 83 ILE A C 1
ATOM 673 O O . ILE A 1 83 ? 17.019 8.462 -22.666 1.00 95.62 83 ILE A O 1
ATOM 677 N N . GLN A 1 84 ? 17.131 8.976 -20.489 1.00 96.88 84 GLN A N 1
ATOM 678 C CA . GLN A 1 84 ? 18.433 9.629 -20.603 1.00 96.88 84 GLN A CA 1
ATOM 679 C C . GLN A 1 84 ? 19.534 8.639 -21.016 1.00 96.88 84 GLN A C 1
ATOM 681 O O . GLN A 1 84 ? 20.287 8.921 -21.945 1.00 96.88 84 GLN A O 1
ATOM 686 N N . GLU A 1 85 ? 19.607 7.472 -20.373 1.00 95.50 85 GLU A N 1
ATOM 687 C CA . GLU A 1 85 ? 20.580 6.429 -20.720 1.00 95.50 85 GLU A CA 1
ATOM 688 C C . GLU A 1 85 ? 20.390 5.938 -22.170 1.00 95.50 85 GLU A C 1
ATOM 690 O O . GLU A 1 85 ? 21.371 5.744 -22.888 1.00 95.50 85 GLU A O 1
ATOM 695 N N . GLU A 1 86 ? 19.146 5.802 -22.642 1.00 94.50 86 GLU A N 1
ATOM 696 C CA . GLU A 1 86 ? 18.844 5.469 -24.041 1.00 94.50 86 GLU A CA 1
ATOM 697 C C . GLU A 1 86 ? 19.353 6.539 -25.019 1.00 94.50 86 GLU A C 1
ATOM 699 O O . GLU A 1 86 ? 19.940 6.201 -26.050 1.00 94.50 86 GLU A O 1
ATOM 704 N N . MET A 1 87 ? 19.182 7.825 -24.692 1.00 94.75 87 MET A N 1
ATOM 705 C CA . MET A 1 87 ? 19.698 8.932 -25.506 1.00 94.75 87 MET A CA 1
ATOM 706 C C . MET A 1 87 ? 21.230 8.948 -25.568 1.00 94.75 87 MET A C 1
ATOM 708 O O . MET A 1 87 ? 21.793 9.246 -26.621 1.00 94.75 87 MET A O 1
ATOM 712 N N . GLU A 1 88 ? 21.904 8.628 -24.463 1.00 95.88 88 GLU A N 1
ATOM 713 C CA . GLU A 1 88 ? 23.369 8.601 -24.379 1.00 95.88 88 GLU A CA 1
ATOM 714 C C . GLU A 1 88 ? 23.976 7.384 -25.099 1.00 95.88 88 GLU A C 1
ATOM 716 O O . GLU A 1 88 ? 25.014 7.504 -25.752 1.00 95.88 88 GLU A O 1
ATOM 721 N N . LEU A 1 89 ? 23.331 6.214 -25.013 1.00 93.56 89 LEU A N 1
ATOM 722 C CA . LEU A 1 89 ? 23.808 4.964 -25.619 1.00 93.56 89 LEU A CA 1
ATOM 723 C C . LEU A 1 89 ? 23.367 4.782 -27.081 1.00 93.56 89 LEU A C 1
ATOM 725 O O . LEU A 1 89 ? 23.984 4.007 -27.816 1.00 93.56 89 LEU A O 1
ATOM 729 N N . GLY A 1 90 ? 22.300 5.466 -27.505 1.00 93.25 90 GLY A N 1
ATOM 730 C CA . GLY A 1 90 ? 21.664 5.307 -28.818 1.00 93.25 90 GLY A CA 1
ATOM 731 C C . GLY A 1 90 ? 20.760 4.072 -28.942 1.00 93.25 90 GLY A C 1
ATOM 732 O O . GLY A 1 90 ? 20.280 3.773 -30.035 1.00 93.25 90 GLY A O 1
ATOM 733 N N . TYR A 1 91 ? 20.546 3.337 -27.849 1.00 89.56 91 TYR A N 1
ATOM 734 C CA . TYR A 1 91 ? 19.637 2.194 -27.750 1.00 89.56 91 TYR A CA 1
ATOM 735 C C . TYR A 1 91 ? 19.172 2.013 -26.294 1.00 89.56 91 TYR A C 1
ATOM 737 O O . TYR A 1 91 ? 19.910 2.385 -25.377 1.00 89.56 91 TYR A O 1
ATOM 745 N N . PRO A 1 92 ? 17.984 1.426 -26.051 1.00 90.69 92 PRO A N 1
ATOM 746 C CA . PRO A 1 92 ? 17.459 1.282 -24.699 1.00 90.69 92 PRO A CA 1
ATOM 747 C C . PRO A 1 92 ? 18.323 0.317 -23.875 1.00 90.69 92 PRO A C 1
ATOM 749 O O . PRO A 1 92 ? 18.647 -0.776 -24.361 1.00 90.69 92 PRO A O 1
ATOM 752 N N . PRO A 1 93 ? 18.676 0.662 -22.623 1.00 91.88 93 PRO A N 1
ATOM 753 C CA . PRO A 1 93 ? 19.309 -0.275 -21.705 1.00 91.88 93 PRO A CA 1
ATOM 754 C C . PRO A 1 93 ? 18.437 -1.523 -21.537 1.00 91.88 93 PRO A C 1
ATOM 756 O O . PRO A 1 93 ? 17.269 -1.437 -21.165 1.00 91.88 93 PRO A O 1
ATOM 759 N N . VAL A 1 94 ? 18.990 -2.708 -21.790 1.00 93.50 94 VAL A N 1
ATOM 760 C CA . VAL A 1 94 ? 18.239 -3.965 -21.676 1.00 93.50 94 VAL A CA 1
ATOM 761 C C . VAL A 1 94 ? 18.821 -4.895 -20.629 1.00 93.50 94 VAL A C 1
ATOM 763 O O . VAL A 1 94 ? 20.021 -4.908 -20.350 1.00 93.50 94 VAL A O 1
ATOM 766 N N . HIS A 1 95 ? 17.944 -5.722 -20.068 1.00 91.94 95 HIS A N 1
ATOM 767 C CA . HIS A 1 95 ? 18.326 -6.817 -19.188 1.00 91.94 95 HIS A CA 1
ATOM 768 C C . HIS A 1 95 ? 19.335 -7.756 -19.852 1.00 91.94 95 HIS A C 1
ATOM 770 O O . HIS A 1 95 ? 19.330 -7.967 -21.069 1.00 91.94 95 HIS A O 1
ATOM 776 N N . A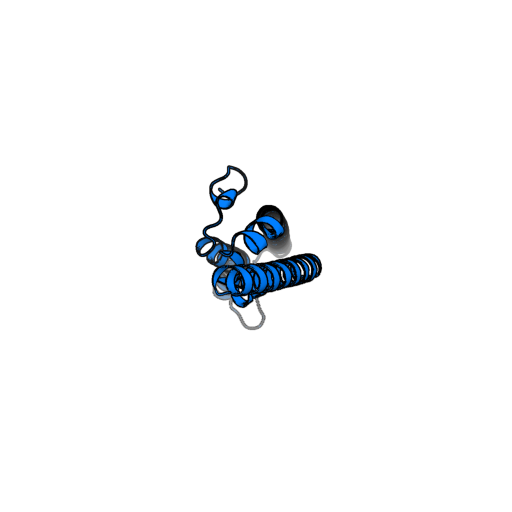RG A 1 96 ? 20.185 -8.378 -19.029 1.00 92.81 96 ARG A N 1
ATOM 777 C CA . ARG A 1 96 ? 21.174 -9.350 -19.510 1.00 92.81 96 ARG A CA 1
ATOM 778 C C . ARG A 1 96 ? 20.485 -10.479 -20.281 1.00 92.81 96 ARG A C 1
ATOM 780 O O . ARG A 1 96 ? 19.462 -11.001 -19.844 1.00 92.81 96 ARG A O 1
ATOM 787 N N . ASN A 1 97 ? 21.105 -10.894 -21.384 1.00 93.88 97 ASN A N 1
ATOM 788 C CA . ASN A 1 97 ? 20.637 -11.973 -22.261 1.00 93.88 97 ASN A CA 1
ATOM 789 C C . ASN A 1 97 ? 19.298 -11.694 -22.976 1.00 93.88 97 ASN A C 1
ATOM 791 O O . ASN A 1 97 ? 18.611 -12.639 -23.361 1.00 93.88 97 ASN A O 1
ATOM 795 N N . MET A 1 98 ? 18.921 -10.426 -23.173 1.00 95.12 98 MET A N 1
ATOM 796 C CA . MET A 1 98 ? 17.740 -10.053 -23.962 1.00 95.12 98 MET A CA 1
ATOM 797 C C . MET A 1 98 ? 18.103 -9.298 -25.229 1.00 95.12 98 MET A C 1
ATOM 799 O O . MET A 1 98 ? 19.069 -8.539 -25.267 1.00 95.12 98 MET A O 1
ATOM 803 N N . SER A 1 99 ? 17.290 -9.491 -26.268 1.00 95.75 99 SER A N 1
ATOM 804 C CA . SER A 1 99 ? 17.321 -8.624 -27.442 1.00 95.75 99 SER A CA 1
ATOM 805 C C . SER A 1 99 ? 16.767 -7.240 -27.097 1.00 95.75 99 SER A C 1
ATOM 807 O O . SER A 1 99 ? 15.993 -7.098 -26.149 1.00 95.75 99 SER A O 1
ATOM 809 N N . LEU A 1 100 ? 17.120 -6.229 -27.898 1.00 93.69 100 LEU A N 1
ATOM 810 C CA . LEU A 1 100 ? 16.712 -4.837 -27.670 1.00 93.69 100 LEU A CA 1
ATOM 811 C C . LEU A 1 100 ? 15.193 -4.687 -27.505 1.00 93.69 100 LEU A C 1
ATOM 813 O O . LEU A 1 100 ? 14.725 -4.123 -26.523 1.00 93.69 100 LEU A O 1
ATOM 817 N N . VAL A 1 101 ? 14.417 -5.270 -28.424 1.00 93.94 101 VAL A N 1
ATOM 818 C CA . VAL A 1 101 ? 12.949 -5.183 -28.393 1.00 93.94 101 VAL A CA 1
ATOM 819 C C . VAL A 1 101 ? 12.374 -5.894 -27.166 1.00 93.94 101 VAL A C 1
ATOM 821 O O . VAL A 1 101 ? 11.543 -5.331 -26.460 1.00 93.94 101 VAL A O 1
ATOM 824 N N . ALA A 1 102 ? 12.821 -7.123 -26.882 1.00 96.00 102 ALA A N 1
ATOM 825 C CA . ALA A 1 102 ? 12.304 -7.890 -25.749 1.00 96.00 102 ALA A CA 1
ATOM 826 C C . ALA A 1 102 ? 12.673 -7.249 -24.402 1.00 96.00 102 ALA A C 1
ATOM 828 O O . ALA A 1 102 ? 11.856 -7.244 -23.482 1.00 96.00 102 ALA A O 1
ATOM 829 N N . GLY A 1 103 ? 13.883 -6.699 -24.293 1.00 96.19 103 GLY A N 1
ATOM 830 C CA . GLY A 1 103 ? 14.355 -6.013 -23.097 1.00 96.19 103 GLY A CA 1
ATOM 831 C C . GLY A 1 103 ? 13.623 -4.697 -22.849 1.00 96.19 103 GLY A C 1
ATOM 832 O O . GLY A 1 103 ? 13.172 -4.481 -21.728 1.00 96.19 103 GLY A O 1
ATOM 833 N N . ALA A 1 104 ? 13.421 -3.879 -23.886 1.00 94.25 104 ALA A N 1
ATOM 834 C CA . ALA A 1 104 ? 12.654 -2.637 -23.781 1.00 94.25 104 ALA A CA 1
ATOM 835 C C . ALA A 1 104 ? 11.196 -2.901 -23.367 1.00 94.25 104 ALA A C 1
ATOM 837 O O . ALA A 1 104 ? 10.684 -2.272 -22.442 1.00 94.25 104 ALA A O 1
ATOM 838 N N . LEU A 1 105 ? 10.542 -3.893 -23.989 1.00 95.69 105 LEU A N 1
ATOM 839 C CA . LEU A 1 105 ? 9.185 -4.301 -23.610 1.00 95.69 105 LEU A CA 1
ATOM 840 C C . LEU A 1 105 ? 9.122 -4.810 -22.167 1.00 95.69 105 LEU A C 1
ATOM 842 O O . LEU A 1 105 ? 8.194 -4.466 -21.438 1.00 95.69 105 LEU A O 1
ATOM 846 N N . ARG A 1 106 ? 10.105 -5.615 -21.742 1.00 96.62 106 ARG A N 1
ATOM 847 C CA . ARG A 1 106 ? 10.170 -6.112 -20.364 1.00 96.62 106 ARG A CA 1
ATOM 848 C C . ARG A 1 106 ? 10.346 -4.976 -19.362 1.00 96.62 106 ARG A C 1
ATOM 850 O O . ARG A 1 106 ? 9.632 -4.953 -18.370 1.00 96.62 106 ARG A O 1
ATOM 857 N N . TRP A 1 107 ? 11.250 -4.040 -19.620 1.00 96.75 107 TRP A N 1
ATOM 858 C CA . TRP A 1 107 ? 11.466 -2.905 -18.726 1.00 96.75 107 TRP A CA 1
ATOM 859 C C . TRP A 1 107 ? 10.208 -2.029 -18.607 1.00 96.75 107 TRP A C 1
ATOM 861 O O . TRP A 1 107 ? 9.789 -1.690 -17.500 1.00 96.75 107 TRP A O 1
ATOM 871 N N . ALA A 1 108 ? 9.543 -1.735 -19.730 1.00 96.12 108 ALA A N 1
ATOM 872 C CA . ALA A 1 108 ? 8.289 -0.983 -19.721 1.00 96.12 108 ALA A CA 1
ATOM 873 C C . ALA A 1 108 ? 7.190 -1.713 -18.929 1.00 96.12 108 ALA A C 1
ATOM 875 O O . ALA A 1 108 ? 6.434 -1.090 -18.183 1.00 96.12 108 ALA A O 1
ATOM 876 N N . GLN A 1 109 ? 7.128 -3.042 -19.058 1.00 97.25 109 GLN A N 1
ATOM 877 C CA . GLN A 1 109 ? 6.225 -3.894 -18.291 1.00 97.25 109 GLN A CA 1
ATOM 878 C C . GLN A 1 109 ? 6.520 -3.831 -16.785 1.00 97.25 109 GLN A C 1
ATOM 880 O O . GLN A 1 109 ? 5.595 -3.658 -16.000 1.00 97.25 109 GLN A O 1
ATOM 885 N N . GLU A 1 110 ? 7.786 -3.916 -16.380 1.00 97.12 110 GLU A N 1
ATOM 886 C CA . GLU A 1 110 ? 8.202 -3.839 -14.973 1.00 97.12 110 GLU A CA 1
ATOM 887 C C . GLU A 1 110 ? 7.864 -2.482 -14.348 1.00 97.12 110 GLU A C 1
ATOM 889 O O . GLU A 1 110 ? 7.349 -2.422 -13.230 1.00 97.12 110 GLU A O 1
ATOM 894 N N . LEU A 1 111 ? 8.100 -1.385 -15.075 1.00 97.56 111 LEU A N 1
ATOM 895 C CA . LEU A 1 111 ? 7.733 -0.050 -14.611 1.00 97.56 111 LEU A CA 1
ATOM 896 C C . LEU A 1 111 ? 6.210 0.102 -14.486 1.00 97.56 111 LEU A C 1
ATOM 898 O O . LEU A 1 111 ? 5.725 0.671 -13.507 1.00 97.56 111 LEU A O 1
ATOM 902 N N . ARG A 1 112 ? 5.448 -0.443 -15.443 1.00 97.44 112 ARG A N 1
ATOM 903 C CA . ARG A 1 112 ? 3.985 -0.484 -15.359 1.00 97.44 112 ARG A CA 1
ATOM 904 C C . ARG A 1 112 ? 3.528 -1.268 -14.136 1.00 97.44 112 ARG A C 1
ATOM 906 O O . ARG A 1 112 ? 2.661 -0.789 -13.412 1.00 97.44 112 ARG A O 1
ATOM 913 N N . ASP A 1 113 ? 4.103 -2.440 -13.896 1.00 97.12 113 ASP A N 1
ATOM 914 C CA . ASP A 1 113 ? 3.708 -3.313 -12.791 1.00 97.12 113 ASP A CA 1
ATOM 915 C C . ASP A 1 113 ? 4.035 -2.671 -11.436 1.00 97.12 113 ASP A C 1
ATOM 917 O O . ASP A 1 113 ? 3.208 -2.724 -10.525 1.00 97.12 113 ASP A O 1
ATOM 921 N N . ARG A 1 114 ? 5.164 -1.952 -11.330 1.00 95.69 114 ARG A N 1
ATOM 922 C CA . ARG A 1 114 ? 5.516 -1.142 -10.149 1.00 95.69 114 ARG A CA 1
ATOM 923 C C . ARG A 1 114 ? 4.420 -0.139 -9.773 1.00 95.69 114 ARG A C 1
ATOM 925 O O . ARG A 1 114 ? 4.213 0.099 -8.590 1.00 95.69 114 ARG A O 1
ATOM 932 N N . ILE A 1 115 ? 3.723 0.429 -10.757 1.00 95.88 115 ILE A N 1
ATOM 933 C CA . ILE A 1 115 ? 2.634 1.393 -10.538 1.00 95.88 115 ILE A CA 1
ATOM 934 C C . ILE A 1 115 ? 1.291 0.678 -10.341 1.00 95.88 115 ILE A C 1
ATOM 936 O O . ILE A 1 115 ? 0.534 0.988 -9.422 1.00 95.88 115 ILE A O 1
ATOM 940 N N . GLN A 1 116 ? 0.971 -0.279 -11.213 1.00 95.38 116 GLN A N 1
ATOM 941 C CA . GLN A 1 116 ? -0.355 -0.892 -11.266 1.00 95.38 116 GLN A CA 1
ATOM 942 C C . GLN A 1 116 ? -0.630 -1.841 -10.103 1.00 95.38 116 GLN A C 1
ATOM 944 O O . GLN A 1 116 ? -1.779 -1.924 -9.669 1.00 95.38 116 GLN A O 1
ATOM 949 N N . VAL A 1 117 ? 0.384 -2.545 -9.590 1.00 93.12 117 VAL A N 1
ATOM 950 C CA . VAL A 1 117 ? 0.193 -3.485 -8.478 1.00 93.12 117 VAL A CA 1
ATOM 951 C C . VAL A 1 117 ? -0.274 -2.749 -7.214 1.00 93.12 117 VAL A C 1
ATOM 953 O O . VAL A 1 117 ? -1.377 -3.059 -6.757 1.00 93.12 117 VAL A O 1
ATOM 956 N N . PRO A 1 118 ? 0.428 -1.721 -6.693 1.00 92.31 118 PRO A N 1
ATOM 957 C CA . PRO A 1 118 ? -0.068 -0.967 -5.541 1.00 92.31 118 PR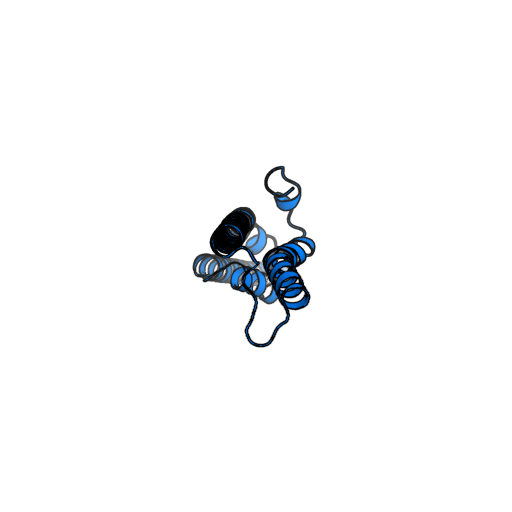O A CA 1
ATOM 958 C C . PRO A 1 118 ? -1.392 -0.249 -5.822 1.00 92.31 118 PRO A C 1
ATOM 960 O O . PRO A 1 118 ? -2.283 -0.244 -4.974 1.00 92.31 118 PRO A O 1
ATOM 963 N N . PHE A 1 119 ? -1.575 0.286 -7.036 1.00 91.75 119 PHE A N 1
ATOM 964 C CA . PHE A 1 119 ? -2.839 0.910 -7.433 1.00 91.75 119 PHE A CA 1
ATOM 965 C C . PHE A 1 119 ? -4.027 -0.062 -7.360 1.00 91.75 119 PHE A C 1
ATOM 967 O O . PHE A 1 119 ? -5.134 0.314 -6.977 1.00 91.75 119 PHE A O 1
ATOM 974 N N . SER A 1 120 ? -3.814 -1.337 -7.694 1.00 91.62 120 SER A N 1
ATOM 975 C CA . SER A 1 120 ? -4.863 -2.355 -7.611 1.00 91.62 120 SER A CA 1
ATOM 976 C C . SER A 1 120 ? -5.331 -2.611 -6.176 1.00 91.62 120 SER A C 1
ATOM 978 O O . SER A 1 120 ? -6.503 -2.920 -5.974 1.00 91.62 120 SER A O 1
ATOM 980 N N . HIS A 1 121 ? -4.466 -2.426 -5.175 1.00 90.81 121 HIS A N 1
ATOM 981 C CA . HIS A 1 121 ? -4.831 -2.604 -3.769 1.00 90.81 121 HIS A CA 1
ATOM 982 C C . HIS A 1 121 ? -5.771 -1.493 -3.287 1.00 90.81 121 HIS A C 1
ATOM 984 O O . HIS A 1 121 ? -6.740 -1.783 -2.589 1.00 90.81 121 HIS A O 1
ATOM 990 N N . PHE A 1 122 ? -5.584 -0.250 -3.752 1.00 89.44 122 PHE A N 1
ATOM 991 C CA . PHE A 1 122 ? -6.504 0.855 -3.451 1.00 89.44 122 PHE A CA 1
ATOM 992 C C . PHE A 1 122 ? -7.945 0.579 -3.896 1.00 89.44 122 PHE A C 1
ATOM 994 O O . PHE A 1 122 ? -8.876 1.017 -3.230 1.00 89.44 122 PHE A O 1
ATOM 1001 N N . ARG A 1 123 ? -8.157 -0.196 -4.970 1.00 84.44 123 ARG A N 1
ATOM 1002 C CA . ARG A 1 123 ? -9.510 -0.540 -5.452 1.00 84.44 123 ARG A CA 1
ATOM 1003 C C . ARG A 1 123 ? -10.331 -1.368 -4.464 1.00 84.44 123 ARG A C 1
ATOM 1005 O O . ARG A 1 123 ? -11.549 -1.416 -4.598 1.00 84.44 123 ARG A O 1
ATOM 1012 N N . HIS A 1 124 ? -9.676 -2.036 -3.520 1.00 82.31 124 HIS A N 1
ATOM 1013 C CA . HIS A 1 124 ? -10.338 -2.859 -2.510 1.00 82.31 124 HIS A CA 1
ATOM 1014 C C . HIS A 1 124 ? -10.641 -2.076 -1.226 1.00 82.31 124 HIS A C 1
ATOM 1016 O O . HIS A 1 124 ? -11.326 -2.591 -0.346 1.00 82.31 124 HIS A O 1
ATOM 1022 N N . ILE A 1 125 ? -10.160 -0.835 -1.113 1.00 85.56 125 ILE A N 1
ATOM 1023 C CA . ILE A 1 125 ? -10.407 0.023 0.043 1.00 85.56 125 ILE A CA 1
ATOM 1024 C C . ILE A 1 125 ? -11.716 0.788 -0.175 1.00 85.56 125 ILE A C 1
ATOM 1026 O O . ILE A 1 125 ? -11.880 1.509 -1.154 1.00 85.56 125 ILE A O 1
ATOM 1030 N N . THR A 1 126 ? -12.643 0.665 0.773 1.00 79.25 126 THR A N 1
ATOM 1031 C CA . THR A 1 126 ? -13.975 1.298 0.743 1.00 79.25 126 THR A CA 1
ATOM 1032 C C . THR A 1 126 ? -14.034 2.638 1.486 1.00 79.25 126 THR A C 1
ATOM 1034 O O . THR A 1 126 ? -15.110 3.202 1.675 1.00 79.25 126 THR A O 1
ATOM 1037 N N . HIS A 1 127 ? -12.892 3.158 1.942 1.00 82.69 127 HIS A N 1
ATOM 1038 C CA . HIS A 1 127 ? -12.848 4.367 2.760 1.00 82.69 127 HIS A CA 1
ATOM 1039 C C . HIS A 1 127 ? -13.192 5.630 1.935 1.00 82.69 127 HIS A C 1
ATOM 1041 O O . HIS A 1 127 ? -12.594 5.834 0.874 1.00 82.69 127 HIS A O 1
ATOM 1047 N N . PRO A 1 128 ? -14.065 6.536 2.434 1.00 80.88 128 PRO A N 1
ATOM 1048 C CA . PRO A 1 128 ? -14.537 7.711 1.685 1.00 80.88 128 PRO A CA 1
ATOM 1049 C C . PRO A 1 128 ? -13.441 8.659 1.185 1.00 80.88 128 PRO A C 1
ATOM 1051 O O . PRO A 1 128 ? -13.649 9.403 0.231 1.00 80.88 128 PRO A O 1
ATOM 1054 N N . CYS A 1 129 ? -12.260 8.647 1.810 1.00 80.25 129 CYS A N 1
ATOM 1055 C CA . CYS A 1 129 ? -11.144 9.490 1.377 1.00 80.25 129 CYS A CA 1
ATOM 1056 C C . CYS A 1 129 ? -10.673 9.185 -0.052 1.00 80.25 129 CYS A C 1
ATOM 1058 O O . CYS A 1 129 ? -10.070 10.045 -0.671 1.00 80.25 129 CYS A O 1
ATOM 1060 N N . LEU A 1 130 ? -10.930 7.988 -0.589 1.00 79.38 130 LEU A N 1
ATOM 1061 C CA . LEU A 1 130 ? -10.544 7.654 -1.962 1.00 79.38 130 LEU A CA 1
ATOM 1062 C C . LEU A 1 130 ? -11.480 8.271 -3.007 1.00 79.38 130 LEU A C 1
ATOM 1064 O O . LEU A 1 130 ? -11.144 8.327 -4.184 1.00 79.38 130 LEU A O 1
ATOM 1068 N N . GLU A 1 131 ? -12.642 8.774 -2.591 1.00 78.50 131 GLU A N 1
ATOM 1069 C CA . GLU A 1 131 ? -13.553 9.508 -3.471 1.00 78.50 131 GLU A CA 1
ATOM 1070 C C . GLU A 1 131 ? -13.231 11.010 -3.541 1.00 78.50 131 GLU A C 1
ATOM 1072 O O . GLU A 1 131 ? -13.816 11.729 -4.370 1.00 78.50 131 GLU A O 1
ATOM 1077 N N . SER A 1 132 ? -12.321 11.480 -2.678 1.00 78.56 132 SER A N 1
ATOM 1078 C CA . SER A 1 132 ? -11.880 12.871 -2.617 1.00 78.56 132 SER A CA 1
ATOM 1079 C C . SER A 1 132 ? -11.015 13.243 -3.833 1.00 78.56 132 SER A C 1
ATOM 1081 O O . SER A 1 132 ? -10.562 12.359 -4.563 1.00 78.56 132 SER A O 1
ATOM 1083 N N . PRO A 1 133 ? -10.785 14.545 -4.091 1.00 73.69 133 PRO A N 1
ATOM 1084 C CA . PRO A 1 133 ? -9.891 14.995 -5.160 1.00 73.69 133 PRO A CA 1
ATOM 1085 C C . PRO A 1 133 ? -8.474 14.433 -5.040 1.00 73.69 133 PRO A C 1
ATOM 1087 O O . PRO A 1 133 ? -7.816 14.234 -6.047 1.00 73.69 133 PRO A O 1
ATOM 1090 N N . GLU A 1 134 ? -8.011 14.185 -3.817 1.00 70.88 134 GLU A N 1
ATOM 1091 C CA . GLU A 1 134 ? -6.689 13.627 -3.537 1.00 70.88 134 GLU A CA 1
ATOM 1092 C C . GLU A 1 134 ? -6.626 12.115 -3.809 1.00 70.88 134 GLU A C 1
ATOM 1094 O O . GLU A 1 134 ? -5.545 11.582 -4.037 1.00 70.88 134 GLU A O 1
ATOM 1099 N N . GLY A 1 135 ? -7.768 11.419 -3.776 1.00 66.50 135 GLY A N 1
ATOM 1100 C CA . GLY A 1 135 ? -7.875 9.989 -4.078 1.00 66.50 135 GLY A CA 1
ATOM 1101 C C . GLY A 1 135 ? -8.184 9.653 -5.543 1.00 66.50 135 GLY A C 1
ATOM 1102 O O . GLY A 1 135 ? -8.065 8.486 -5.922 1.00 66.50 135 GLY A O 1
ATOM 1103 N N . LYS A 1 136 ? -8.580 10.644 -6.353 1.00 63.59 136 LYS A N 1
ATOM 1104 C CA . LYS A 1 136 ? -8.927 10.510 -7.781 1.00 63.59 136 LYS A CA 1
ATOM 1105 C C . LYS A 1 136 ? -7.800 10.964 -8.696 1.00 63.59 136 LYS A C 1
ATOM 1107 O O . LYS A 1 136 ? -7.586 10.258 -9.706 1.00 63.59 136 LYS A O 1
#

Foldseek 3Di:
DVVVVVVVVVVVVLVVLLVVLVVLVVQLVVQPALVSNLVSCVVCPCSCVPPSSVVSCLVSVLVSLVRLVVLVVVLVVVVVVQVVVCVVVVAGDADPPDDRVVRVVVVVVVSVCSNVVSVVSVVPDPRCVLVDPSND

Organism: Chelydra serpentina (NCBI:txid8475)

InterPro domains:
  IPR013594 Dynein heavy chain, tail [PF08385] (1-136)
  IPR026983 Dynein heavy chain [PTHR46532] (1-133)

Sequence (136 aa):
EFEHDASDFKQKVEDMDRRLGTIFSQAFDDAAGLEHAFKLLDIFGSLLERPVIAASTSDRYPRLITMFDRDLDDAKLIYSRHIQEEMELGYPPVHRNMSLVAGALRWAQELRDRIQVPFSHFRHITHPCLESPEGK

pLDDT: mean 92.96, std 5.98, range [63.59, 98.19]